Protein AF-A0AAU4SYU2-F1 (afdb_monomer_lite)

Radius of gyration: 21.15 Å; chains: 1; bounding box: 69×28×35 Å

Secondary structure (DSSP, 8-state):
----------HHHHHHHHHHHHHTT--HHHHHHHHHHHHHHS--HHHHHHHHHHTTS----S---------

pLDDT: mean 70.72, std 21.37, range [36.97, 96.94]

Foldseek 3Di:
DDDDDDPDDDPVNVVVLCVVCVVVVHDSVVSVVVVVVCVVPDQDPVNVVVVVVCVVPPPPPPPPPPDDDDD

Sequence (71 aa):
MPSIVIRDVPDDILATLKKRAAKEGKSLQAYILELLTREATTPTNTELAERMRHTAGVDLTDTDVPGERRH

Structure (mmCIF, N/CA/C/O backbone):
data_AF-A0AAU4SYU2-F1
#
_entry.id   AF-A0AAU4SYU2-F1
#
loop_
_atom_site.group_PDB
_atom_site.id
_atom_site.type_symbol
_atom_site.label_atom_id
_atom_site.label_alt_id
_atom_site.label_comp_id
_atom_site.label_asym_id
_atom_site.label_entity_id
_atom_site.label_seq_id
_atom_site.pdbx_PDB_ins_code
_atom_site.Cartn_x
_atom_site.Cartn_y
_atom_site.Cartn_z
_atom_site.occupancy
_atom_site.B_iso_or_equiv
_atom_site.auth_seq_id
_atom_site.auth_comp_id
_atom_site.auth_asym_id
_atom_site.auth_atom_id
_atom_site.pdbx_PDB_model_num
ATOM 1 N N . MET A 1 1 ? 4.648 17.089 -6.888 1.00 58.81 1 MET A N 1
ATOM 2 C CA . MET A 1 1 ? 4.699 15.675 -6.451 1.00 58.81 1 MET A CA 1
ATOM 3 C C . MET A 1 1 ? 3.742 14.878 -7.319 1.00 58.81 1 MET A C 1
ATOM 5 O O . MET A 1 1 ? 2.605 15.323 -7.446 1.00 58.81 1 MET A O 1
ATOM 9 N N . PRO A 1 2 ? 4.179 13.777 -7.951 1.00 80.88 2 PRO A N 1
ATOM 10 C CA . PRO A 1 2 ? 3.276 12.912 -8.704 1.00 80.88 2 PRO A CA 1
ATOM 11 C C . PRO A 1 2 ? 2.302 12.204 -7.751 1.00 80.88 2 PRO A C 1
ATOM 13 O O . PRO A 1 2 ? 2.683 11.824 -6.644 1.00 80.88 2 PRO A O 1
ATOM 16 N N . SER A 1 3 ? 1.048 12.043 -8.169 1.00 79.56 3 SER A N 1
ATOM 17 C CA . SER A 1 3 ? 0.014 11.309 -7.436 1.00 79.56 3 SER A CA 1
ATOM 18 C C . SER A 1 3 ? -0.526 10.168 -8.297 1.00 79.56 3 SER A C 1
ATOM 20 O O . SER A 1 3 ? -0.685 10.307 -9.508 1.00 79.56 3 SER A O 1
ATOM 22 N N . ILE A 1 4 ? -0.786 9.023 -7.664 1.00 80.31 4 ILE A N 1
ATOM 23 C CA . ILE A 1 4 ? -1.312 7.819 -8.315 1.00 80.31 4 ILE A CA 1
ATOM 24 C C . ILE A 1 4 ? -2.663 7.495 -7.681 1.00 80.31 4 ILE A C 1
ATOM 26 O O . ILE A 1 4 ? -2.785 7.454 -6.457 1.00 80.31 4 ILE A O 1
ATOM 30 N N . VAL A 1 5 ? -3.675 7.264 -8.520 1.00 85.12 5 VAL A N 1
ATOM 31 C CA . VAL A 1 5 ? -5.016 6.840 -8.100 1.00 85.12 5 VAL A CA 1
ATOM 32 C C . VAL A 1 5 ? -5.301 5.478 -8.715 1.00 85.12 5 VAL A C 1
ATOM 34 O O . VAL A 1 5 ? -5.332 5.343 -9.936 1.00 85.12 5 VAL A O 1
ATOM 37 N N . ILE A 1 6 ? -5.523 4.481 -7.862 1.00 81.56 6 ILE A N 1
ATOM 38 C CA . ILE A 1 6 ? -5.910 3.128 -8.268 1.00 81.56 6 ILE A CA 1
ATOM 39 C C . ILE A 1 6 ? -7.427 3.022 -8.108 1.00 81.56 6 ILE A C 1
ATOM 41 O O . ILE A 1 6 ? -7.951 3.280 -7.023 1.00 81.56 6 ILE A O 1
ATOM 45 N N . ARG A 1 7 ? -8.129 2.697 -9.197 1.00 87.50 7 ARG A N 1
ATOM 46 C CA . ARG A 1 7 ? -9.590 2.536 -9.229 1.00 87.50 7 ARG A CA 1
ATOM 47 C C . ARG A 1 7 ? -9.973 1.060 -9.230 1.00 87.50 7 ARG A C 1
ATOM 49 O O . ARG A 1 7 ? -9.139 0.214 -9.536 1.00 87.50 7 ARG A O 1
ATOM 56 N N . ASP A 1 8 ? -11.226 0.794 -8.863 1.00 90.31 8 ASP A N 1
ATOM 57 C CA . ASP A 1 8 ? -11.858 -0.528 -8.960 1.00 90.31 8 ASP A CA 1
ATOM 58 C C . ASP A 1 8 ? -11.145 -1.629 -8.157 1.00 90.31 8 ASP A C 1
ATOM 60 O O . ASP A 1 8 ? -11.113 -2.793 -8.548 1.00 90.31 8 ASP A O 1
ATOM 64 N N . VAL A 1 9 ? -10.561 -1.263 -7.010 1.00 85.12 9 VAL A N 1
ATOM 65 C CA . VAL A 1 9 ? -9.936 -2.226 -6.096 1.00 85.12 9 VAL A CA 1
ATOM 66 C C . VAL A 1 9 ? -11.035 -3.023 -5.390 1.00 85.12 9 VAL A C 1
ATOM 68 O O . VAL A 1 9 ? -11.843 -2.411 -4.690 1.00 85.12 9 VAL A O 1
ATOM 71 N N . PRO A 1 10 ? -11.053 -4.362 -5.510 1.00 92.19 10 PRO A N 1
ATOM 72 C CA . PRO A 1 10 ? -12.013 -5.192 -4.794 1.00 92.19 10 PRO A CA 1
ATOM 73 C C . PRO A 1 10 ? -11.942 -4.983 -3.273 1.00 92.19 10 PRO A C 1
ATOM 75 O O . PRO A 1 10 ? -10.858 -4.830 -2.695 1.00 92.19 10 PRO A O 1
ATOM 78 N N . ASP A 1 11 ? -13.100 -4.979 -2.612 1.00 91.25 11 ASP A N 1
ATOM 79 C CA . ASP A 1 11 ? -13.209 -4.656 -1.182 1.00 91.25 11 ASP A CA 1
ATOM 80 C C . ASP A 1 11 ? -12.425 -5.624 -0.283 1.00 91.25 11 ASP A C 1
ATOM 82 O O . ASP A 1 11 ? -11.867 -5.227 0.745 1.00 91.25 11 ASP A O 1
ATOM 86 N N . ASP A 1 12 ? -12.337 -6.893 -0.674 1.00 88.81 12 ASP A N 1
ATOM 87 C CA . ASP A 1 12 ? -11.582 -7.937 0.018 1.00 88.81 12 ASP A CA 1
ATOM 88 C C . ASP A 1 12 ? -10.064 -7.680 -0.031 1.00 88.81 12 ASP A C 1
ATOM 90 O O . ASP A 1 12 ? -9.361 -7.812 0.984 1.00 88.81 12 ASP A O 1
ATOM 94 N N . ILE A 1 13 ? -9.562 -7.220 -1.179 1.00 91.00 13 ILE A N 1
ATOM 95 C CA . ILE A 1 13 ? -8.169 -6.799 -1.352 1.00 91.00 13 ILE A CA 1
ATOM 96 C C . ILE A 1 13 ? -7.894 -5.555 -0.511 1.00 91.00 13 ILE A C 1
ATOM 98 O O . ILE A 1 13 ? -6.922 -5.523 0.252 1.00 91.00 13 ILE A O 1
ATOM 102 N N . LEU A 1 14 ? -8.779 -4.556 -0.567 1.00 91.06 14 LEU A N 1
ATOM 103 C CA . LEU A 1 14 ? -8.646 -3.338 0.229 1.00 91.06 14 LEU A CA 1
ATOM 104 C C . LEU A 1 14 ? -8.628 -3.644 1.736 1.00 91.06 14 LEU A C 1
ATOM 106 O O . LEU A 1 14 ? -7.803 -3.096 2.475 1.00 91.06 14 LEU A O 1
ATOM 110 N N . ALA A 1 15 ? -9.499 -4.539 2.202 1.00 93.56 15 ALA A N 1
ATOM 111 C CA . ALA A 1 15 ? -9.544 -4.969 3.596 1.00 93.56 15 ALA A CA 1
ATOM 112 C C . ALA A 1 15 ? -8.244 -5.670 4.017 1.00 93.56 15 ALA A C 1
ATOM 114 O O . ALA A 1 15 ? -7.724 -5.419 5.108 1.00 93.56 15 ALA A O 1
ATOM 115 N N . THR A 1 16 ? -7.689 -6.512 3.147 1.00 94.62 16 THR A N 1
ATOM 116 C CA . THR A 1 16 ? -6.417 -7.204 3.392 1.00 94.62 16 THR A CA 1
ATOM 117 C C . THR A 1 16 ? -5.257 -6.218 3.514 1.00 94.62 16 THR A C 1
ATOM 119 O O . THR A 1 16 ? -4.480 -6.301 4.469 1.00 94.62 16 THR A O 1
ATOM 122 N N . LEU A 1 17 ? -5.162 -5.246 2.603 1.00 90.94 17 LEU A N 1
ATOM 123 C CA . LEU A 1 17 ? -4.113 -4.224 2.632 1.00 90.94 17 LEU A CA 1
ATOM 124 C C . LEU A 1 17 ? -4.215 -3.341 3.882 1.00 90.94 17 LEU A C 1
ATOM 126 O O . LEU A 1 17 ? -3.206 -3.100 4.542 1.00 90.94 17 LEU A O 1
ATOM 130 N N . LYS A 1 18 ? -5.429 -2.928 4.273 1.00 91.69 18 LYS A N 1
ATOM 131 C CA . LYS A 1 18 ? -5.655 -2.160 5.511 1.00 91.69 18 LYS A CA 1
ATOM 132 C C . LYS A 1 18 ? -5.221 -2.929 6.759 1.00 91.69 18 LYS A C 1
ATOM 134 O O . LYS A 1 18 ? -4.564 -2.357 7.624 1.00 91.69 18 LYS A O 1
ATOM 139 N N . LYS A 1 19 ? -5.548 -4.224 6.847 1.00 96.94 19 LYS A N 1
ATOM 140 C CA . LYS A 1 19 ? -5.126 -5.081 7.969 1.00 96.94 19 LYS A CA 1
ATOM 141 C C . LYS A 1 19 ? -3.603 -5.182 8.066 1.00 96.94 19 LYS A C 1
ATOM 143 O O . LYS A 1 19 ? -3.061 -5.092 9.164 1.00 96.94 19 LYS A O 1
ATOM 148 N N . ARG A 1 20 ? -2.910 -5.348 6.934 1.00 93.81 20 ARG A N 1
ATOM 149 C CA . ARG A 1 20 ? -1.437 -5.408 6.893 1.00 93.81 20 ARG A CA 1
ATOM 150 C C . ARG A 1 20 ? -0.804 -4.071 7.280 1.00 93.81 20 ARG A C 1
ATOM 152 O O . ARG A 1 20 ? 0.070 -4.057 8.138 1.00 93.81 20 ARG A O 1
ATOM 159 N N . ALA A 1 21 ? -1.315 -2.962 6.747 1.00 94.00 21 ALA A N 1
ATOM 160 C CA . ALA A 1 21 ? -0.861 -1.622 7.114 1.00 94.00 21 ALA A CA 1
ATOM 161 C C . ALA A 1 21 ? -1.020 -1.357 8.623 1.00 94.00 21 ALA A C 1
ATOM 163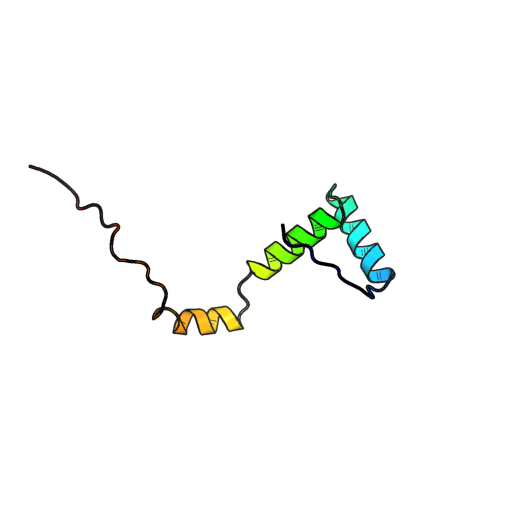 O O . ALA A 1 21 ? -0.071 -0.927 9.274 1.00 94.00 21 ALA A O 1
ATOM 164 N N . ALA A 1 22 ? -2.176 -1.706 9.202 1.00 94.75 22 ALA A N 1
ATOM 165 C CA . ALA A 1 22 ? -2.427 -1.574 10.638 1.00 94.75 22 ALA A CA 1
ATOM 166 C C . ALA A 1 22 ? -1.491 -2.452 11.485 1.00 94.75 22 ALA A C 1
ATOM 168 O O . ALA A 1 22 ? -0.981 -1.993 12.504 1.00 94.75 22 ALA A O 1
ATOM 169 N N . LYS A 1 23 ? -1.217 -3.689 11.046 1.00 96.31 23 LYS A N 1
ATOM 170 C CA . LYS A 1 23 ? -0.255 -4.589 11.704 1.00 96.31 23 LYS A CA 1
ATOM 171 C C . LYS A 1 23 ? 1.160 -3.997 11.748 1.00 96.31 23 LYS A C 1
ATOM 173 O O . LYS A 1 23 ? 1.890 -4.253 12.697 1.00 96.31 23 LYS A O 1
ATOM 178 N N . GLU A 1 24 ? 1.532 -3.207 10.745 1.00 94.00 24 GLU A N 1
ATOM 179 C CA . GLU A 1 24 ? 2.829 -2.525 10.665 1.00 94.00 24 GLU A CA 1
ATOM 180 C C . GLU A 1 24 ? 2.814 -1.101 11.251 1.00 94.00 24 GLU A C 1
ATOM 182 O O . GLU A 1 24 ? 3.827 -0.409 11.187 1.00 94.00 24 GLU A O 1
ATOM 187 N N . GLY A 1 25 ? 1.686 -0.644 11.811 1.00 95.88 25 GLY A N 1
ATOM 188 C CA . GLY A 1 25 ? 1.546 0.711 12.360 1.00 95.88 25 GLY A CA 1
ATOM 189 C C . GLY A 1 25 ? 1.601 1.822 11.304 1.00 95.88 25 GLY A C 1
ATOM 190 O O . GLY A 1 25 ? 1.923 2.964 11.625 1.00 95.88 25 GLY A O 1
ATOM 191 N N . LYS A 1 26 ? 1.311 1.501 10.038 1.00 90.62 26 LYS A N 1
ATOM 192 C CA . LYS A 1 26 ? 1.412 2.414 8.892 1.00 90.62 26 LYS A CA 1
ATOM 193 C C . LYS A 1 26 ? 0.033 2.843 8.401 1.00 90.62 26 LYS A C 1
ATOM 195 O O . LYS A 1 26 ? -0.942 2.095 8.476 1.00 90.62 26 LYS A O 1
ATOM 200 N N . SER A 1 27 ? -0.042 4.038 7.815 1.00 93.75 27 SER A N 1
ATOM 201 C CA . SER A 1 27 ? -1.193 4.403 6.985 1.00 93.75 27 SER A CA 1
ATOM 202 C C . SER A 1 27 ? -1.219 3.540 5.717 1.00 93.75 27 SER A C 1
ATOM 204 O O . SER A 1 27 ? -0.179 3.077 5.243 1.00 93.75 27 SER A O 1
ATOM 206 N N . LEU A 1 28 ? -2.402 3.343 5.126 1.00 90.38 28 LEU A N 1
ATOM 207 C CA . LEU A 1 28 ? -2.538 2.559 3.893 1.00 90.38 28 LEU A CA 1
ATOM 208 C C . LEU A 1 28 ? -1.699 3.141 2.741 1.00 90.38 28 LEU A C 1
ATOM 210 O O . LEU A 1 28 ? -1.080 2.390 1.996 1.00 90.38 28 LEU A O 1
ATOM 214 N N . GLN A 1 29 ? -1.645 4.471 2.619 1.00 88.81 29 GLN A N 1
ATOM 215 C CA . GLN A 1 29 ? -0.826 5.143 1.605 1.00 88.81 29 GLN A CA 1
ATOM 216 C C . GLN A 1 29 ? 0.667 4.861 1.794 1.00 88.81 29 GLN A C 1
ATOM 218 O O . GLN A 1 29 ? 1.337 4.523 0.824 1.00 88.81 29 GLN A O 1
ATOM 223 N N . ALA A 1 30 ? 1.177 4.953 3.026 1.00 89.62 30 ALA A N 1
ATOM 224 C CA . ALA A 1 30 ? 2.580 4.658 3.313 1.00 89.62 30 ALA A CA 1
ATOM 225 C C . ALA A 1 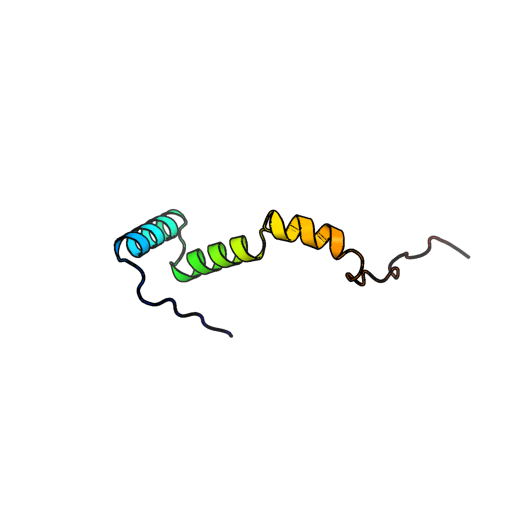30 ? 2.915 3.187 3.022 1.00 89.62 30 ALA A C 1
ATOM 227 O O . ALA A 1 30 ? 3.940 2.895 2.413 1.00 89.62 30 ALA A O 1
ATOM 228 N N . TYR A 1 31 ? 2.014 2.272 3.391 1.00 91.38 31 TYR A N 1
ATOM 229 C CA . TYR A 1 31 ? 2.165 0.845 3.119 1.00 91.38 31 TYR A CA 1
ATOM 230 C C . TYR A 1 31 ? 2.212 0.531 1.614 1.00 91.38 31 TYR A C 1
ATOM 232 O O . TYR A 1 31 ? 3.085 -0.205 1.161 1.00 91.38 31 TYR A O 1
ATOM 240 N N . ILE A 1 32 ? 1.306 1.116 0.821 1.00 90.56 32 ILE A N 1
ATOM 241 C CA . ILE A 1 32 ? 1.280 0.919 -0.637 1.00 90.56 32 ILE A CA 1
ATOM 242 C C . ILE A 1 32 ? 2.507 1.549 -1.297 1.00 90.56 32 ILE A C 1
ATOM 244 O O . ILE A 1 32 ? 3.088 0.941 -2.190 1.00 90.56 32 ILE A O 1
ATOM 248 N N . LEU A 1 33 ? 2.925 2.740 -0.859 1.00 88.50 33 LEU A N 1
ATOM 249 C CA . LEU A 1 33 ? 4.126 3.386 -1.386 1.00 88.50 33 LEU A CA 1
ATOM 250 C C . LEU A 1 33 ? 5.362 2.510 -1.172 1.00 88.50 33 LEU A C 1
ATOM 252 O O . LEU A 1 33 ? 6.161 2.338 -2.089 1.00 88.50 33 LEU A O 1
ATOM 256 N N . GLU A 1 34 ? 5.507 1.930 0.016 1.00 88.62 34 GLU A N 1
ATOM 257 C CA . GLU A 1 34 ? 6.604 1.015 0.312 1.00 88.62 34 GLU A CA 1
ATOM 258 C C . GLU A 1 34 ? 6.532 -0.254 -0.540 1.00 88.62 34 GLU A C 1
ATOM 260 O O . GLU A 1 34 ? 7.553 -0.683 -1.070 1.00 88.62 34 GLU A O 1
ATOM 265 N N . LEU A 1 35 ? 5.338 -0.824 -0.723 1.00 88.31 35 LEU A N 1
ATOM 266 C CA . LEU A 1 35 ? 5.145 -1.986 -1.589 1.00 88.31 35 LEU A CA 1
ATOM 267 C C . LEU A 1 35 ? 5.556 -1.682 -3.038 1.00 88.31 35 LEU A C 1
ATOM 269 O O . LEU A 1 35 ? 6.311 -2.448 -3.626 1.00 88.31 35 LEU A O 1
ATOM 273 N N . LEU A 1 36 ? 5.128 -0.540 -3.583 1.00 85.38 36 LEU A N 1
ATOM 274 C CA . LEU A 1 36 ? 5.501 -0.095 -4.930 1.00 85.38 36 LEU A CA 1
ATOM 275 C C . LEU A 1 36 ? 6.996 0.211 -5.047 1.00 85.38 36 LEU A C 1
ATOM 277 O O . LEU A 1 36 ? 7.602 -0.073 -6.073 1.00 85.38 36 LEU A O 1
ATOM 281 N N . THR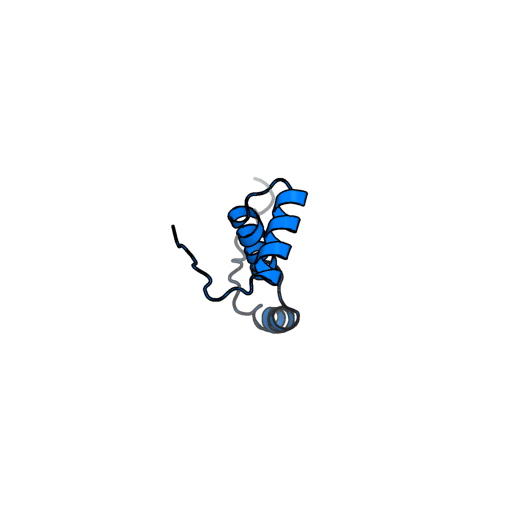 A 1 37 ? 7.601 0.763 -3.996 1.00 84.31 37 THR A N 1
ATOM 282 C CA . THR A 1 37 ? 9.042 1.042 -3.958 1.00 84.31 37 THR A CA 1
ATOM 283 C C . THR A 1 37 ? 9.834 -0.259 -3.954 1.00 84.31 37 THR A C 1
ATOM 285 O O . THR A 1 37 ? 10.803 -0.391 -4.695 1.00 84.31 37 THR A O 1
ATOM 288 N N . ARG A 1 38 ? 9.415 -1.243 -3.152 1.00 83.44 38 ARG A N 1
ATOM 289 C CA . ARG A 1 38 ? 10.018 -2.580 -3.125 1.00 83.44 38 ARG A CA 1
ATOM 290 C C . ARG A 1 38 ? 9.902 -3.259 -4.483 1.00 83.44 38 ARG A C 1
ATOM 292 O O . ARG A 1 38 ? 10.902 -3.772 -4.965 1.00 83.44 38 ARG A O 1
ATOM 299 N N . GLU A 1 39 ? 8.736 -3.197 -5.115 1.00 81.06 39 GLU A N 1
ATOM 300 C CA . GLU A 1 39 ? 8.539 -3.757 -6.454 1.00 81.06 39 GLU A CA 1
ATOM 301 C C . GLU A 1 39 ? 9.445 -3.073 -7.487 1.00 81.06 39 GLU A C 1
ATOM 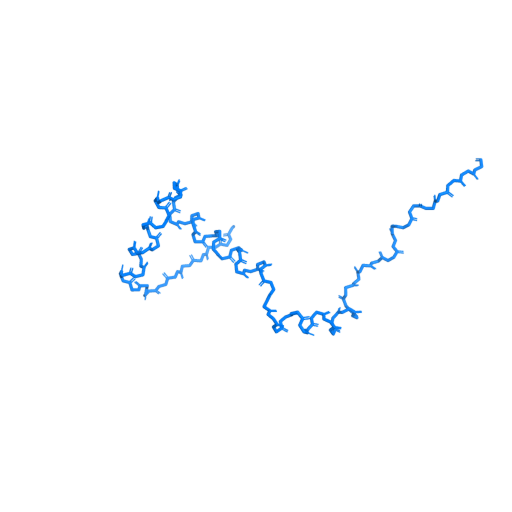303 O O . GLU A 1 39 ? 10.192 -3.740 -8.188 1.00 81.06 39 GLU A O 1
ATOM 308 N N . ALA A 1 40 ? 9.481 -1.737 -7.512 1.00 78.50 40 ALA A N 1
ATOM 309 C CA . ALA A 1 40 ? 10.299 -0.977 -8.460 1.00 78.50 40 ALA A CA 1
ATOM 310 C C . ALA A 1 40 ? 11.818 -1.093 -8.222 1.00 78.50 40 ALA A C 1
ATOM 312 O O . ALA A 1 40 ? 12.612 -0.775 -9.105 1.00 78.50 40 ALA A O 1
ATOM 313 N N . THR A 1 41 ? 12.240 -1.503 -7.022 1.00 76.25 41 THR A N 1
ATOM 314 C CA . THR A 1 41 ? 13.659 -1.694 -6.668 1.00 76.25 41 THR A CA 1
ATOM 315 C C . THR A 1 41 ? 14.103 -3.149 -6.739 1.00 76.25 41 THR A C 1
ATOM 317 O O . THR A 1 41 ? 15.307 -3.407 -6.704 1.00 76.25 41 THR A O 1
ATOM 320 N N . THR A 1 42 ? 13.168 -4.094 -6.861 1.00 64.25 42 THR A N 1
ATOM 321 C CA . THR A 1 42 ? 13.470 -5.517 -7.004 1.00 64.25 42 THR A CA 1
ATOM 322 C C . THR A 1 42 ? 13.624 -5.825 -8.491 1.00 64.25 42 THR A C 1
ATOM 324 O O . THR A 1 42 ? 12.621 -5.862 -9.197 1.00 64.25 42 THR A O 1
ATOM 327 N N . PRO A 1 43 ? 14.850 -6.043 -9.002 1.00 57.16 43 PRO A N 1
ATOM 328 C CA . PRO A 1 43 ? 15.025 -6.401 -10.402 1.00 57.16 43 PRO A CA 1
ATOM 329 C C . PRO A 1 43 ? 14.329 -7.735 -10.667 1.00 57.16 43 PRO A C 1
ATOM 331 O O . PRO A 1 43 ? 14.566 -8.723 -9.966 1.00 57.16 43 PRO A O 1
ATOM 334 N N . THR A 1 44 ? 13.481 -7.783 -11.686 1.00 58.44 44 THR A N 1
ATOM 335 C CA . THR A 1 44 ? 12.898 -9.047 -12.133 1.00 58.44 44 THR A CA 1
ATOM 336 C C . THR A 1 44 ? 13.985 -9.944 -12.742 1.00 58.44 44 THR A C 1
ATOM 338 O O . THR A 1 44 ? 14.979 -9.467 -13.290 1.00 58.44 44 THR A O 1
ATOM 341 N N . ASN A 1 45 ? 13.817 -11.273 -12.679 1.00 52.75 45 ASN A N 1
ATOM 342 C CA . ASN A 1 45 ? 14.770 -12.224 -13.283 1.00 52.75 45 ASN A CA 1
ATOM 343 C C . ASN A 1 45 ? 15.011 -11.945 -14.782 1.00 52.75 45 ASN A C 1
ATOM 345 O O . ASN A 1 45 ? 16.098 -12.202 -15.298 1.00 52.75 45 ASN A O 1
ATOM 349 N N . THR A 1 46 ? 14.013 -11.382 -15.466 1.00 53.31 46 THR A N 1
ATOM 350 C CA . THR A 1 46 ? 14.093 -10.950 -16.866 1.00 53.31 46 THR A CA 1
ATOM 351 C C . THR A 1 46 ? 14.946 -9.682 -17.028 1.00 53.31 46 THR A C 1
ATOM 353 O O . THR A 1 46 ? 15.773 -9.620 -17.933 1.00 53.31 46 THR A O 1
ATOM 356 N N . GLU A 1 47 ? 14.853 -8.716 -16.111 1.00 52.75 47 GLU A N 1
ATOM 357 C CA . GLU A 1 47 ? 15.705 -7.513 -16.097 1.00 52.75 47 GLU A CA 1
ATOM 358 C C . GLU A 1 47 ? 17.153 -7.805 -15.680 1.00 52.75 47 GLU A C 1
ATOM 360 O O . GLU A 1 47 ? 18.071 -7.119 -16.124 1.00 52.75 47 GLU A O 1
ATOM 365 N N . LEU A 1 48 ? 17.402 -8.838 -14.866 1.00 52.56 48 LEU A N 1
ATOM 366 C CA . LEU A 1 48 ? 18.767 -9.292 -14.577 1.00 52.56 48 LEU A CA 1
ATOM 367 C C . LEU A 1 48 ? 19.449 -9.861 -15.836 1.00 52.56 48 LEU A C 1
ATOM 369 O O . LEU A 1 48 ? 20.638 -9.623 -16.049 1.00 52.56 48 LEU A O 1
ATOM 373 N N . ALA A 1 49 ? 18.695 -10.555 -16.697 1.00 50.69 49 ALA A N 1
ATOM 374 C CA . ALA A 1 49 ? 19.186 -11.043 -17.986 1.00 50.69 49 ALA A CA 1
ATOM 375 C C . ALA A 1 49 ? 19.456 -9.898 -18.985 1.00 50.69 49 ALA A C 1
ATOM 377 O O . ALA A 1 49 ? 20.443 -9.949 -19.721 1.00 50.69 49 ALA A O 1
ATOM 378 N N . GLU A 1 50 ? 18.645 -8.834 -18.977 1.00 50.00 50 GLU A N 1
ATOM 379 C CA . GLU A 1 50 ? 18.909 -7.623 -19.771 1.00 50.00 50 GLU A CA 1
ATOM 380 C C . GLU A 1 50 ? 20.046 -6.761 -19.201 1.00 50.00 50 GLU A C 1
ATOM 382 O O . GLU A 1 50 ? 20.830 -6.205 -19.969 1.00 50.00 50 GLU A O 1
ATOM 387 N N . ARG A 1 51 ? 20.237 -6.713 -17.875 1.00 50.62 51 ARG A N 1
ATOM 388 C CA . ARG A 1 51 ? 21.387 -6.038 -17.242 1.00 50.62 51 ARG A CA 1
ATOM 389 C C . ARG A 1 51 ? 22.732 -6.638 -17.658 1.00 50.62 51 ARG A C 1
ATOM 391 O O . ARG A 1 51 ? 23.674 -5.878 -17.843 1.00 50.62 51 ARG A O 1
ATOM 398 N N . MET A 1 52 ? 22.813 -7.948 -17.908 1.00 48.59 52 MET A N 1
ATOM 399 C CA . MET A 1 52 ? 24.016 -8.581 -18.484 1.00 48.59 52 MET A CA 1
ATOM 400 C C . MET A 1 52 ? 24.280 -8.163 -19.944 1.00 48.59 52 MET A C 1
ATOM 402 O O . MET A 1 52 ? 25.414 -8.240 -20.410 1.00 48.59 52 MET A O 1
ATOM 406 N N . ARG A 1 53 ? 23.252 -7.697 -20.670 1.00 46.75 53 ARG A N 1
ATOM 407 C CA . ARG A 1 53 ? 23.379 -7.081 -22.005 1.00 46.75 53 ARG A CA 1
ATOM 408 C C . ARG A 1 53 ? 23.644 -5.572 -21.948 1.00 46.75 53 ARG A C 1
ATOM 410 O O . ARG A 1 53 ? 24.208 -5.033 -22.895 1.00 46.75 53 ARG A O 1
ATOM 417 N N . HIS A 1 54 ? 23.264 -4.900 -20.860 1.00 41.56 54 HIS A N 1
ATOM 418 C CA . HIS A 1 54 ? 23.380 -3.448 -20.682 1.00 41.56 54 HIS A CA 1
ATOM 419 C C . HIS A 1 54 ? 24.631 -2.970 -19.926 1.00 41.56 54 HIS A C 1
ATOM 421 O O . HIS A 1 54 ? 24.810 -1.762 -19.770 1.00 41.56 54 HIS A O 1
ATOM 427 N N . THR A 1 55 ? 25.594 -3.846 -19.624 1.00 43.72 55 THR A N 1
ATOM 428 C CA . THR A 1 55 ? 27.006 -3.465 -19.374 1.00 43.72 55 THR A CA 1
ATOM 429 C C . THR A 1 55 ? 27.722 -2.944 -20.642 1.00 43.72 55 THR A C 1
ATOM 431 O O . THR A 1 55 ? 28.935 -3.039 -20.769 1.00 43.72 55 THR A O 1
ATOM 434 N N . ALA A 1 56 ? 26.970 -2.417 -21.611 1.00 47.41 56 ALA A N 1
ATOM 435 C CA . ALA A 1 56 ? 27.441 -1.570 -22.706 1.00 47.41 56 ALA A CA 1
ATOM 436 C C . ALA A 1 56 ? 26.865 -0.139 -22.614 1.00 47.41 56 ALA A C 1
ATOM 438 O O . ALA A 1 56 ? 27.082 0.669 -23.510 1.00 47.41 56 ALA A O 1
ATOM 439 N N . GLY A 1 57 ? 26.103 0.177 -21.559 1.00 44.81 57 GLY A N 1
ATOM 440 C CA . GLY A 1 57 ? 25.404 1.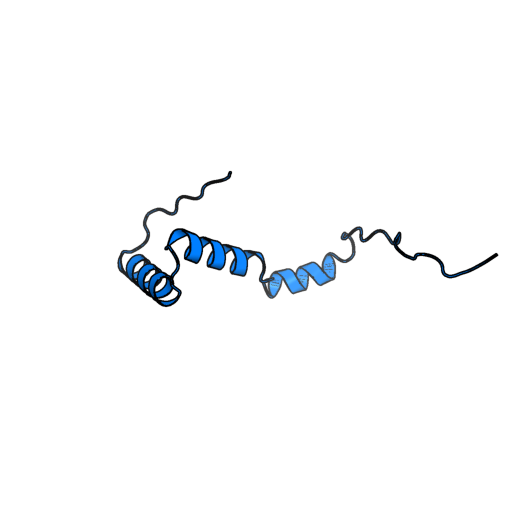457 -21.425 1.00 44.81 57 GLY A CA 1
ATOM 441 C C . GLY A 1 57 ? 25.226 1.946 -19.991 1.00 44.81 57 GLY A C 1
ATOM 442 O O . GLY A 1 57 ? 24.360 2.781 -19.752 1.00 44.81 57 GLY A O 1
ATOM 443 N N . VAL A 1 58 ? 26.021 1.448 -19.040 1.00 39.00 58 VAL A N 1
ATOM 444 C CA . VAL A 1 58 ? 26.284 2.203 -17.814 1.00 39.00 58 VAL A CA 1
ATOM 445 C C . VAL A 1 58 ? 27.634 2.862 -18.025 1.00 39.00 58 VAL A C 1
ATOM 447 O O . VAL A 1 58 ? 28.675 2.220 -17.904 1.00 39.00 58 VAL A O 1
ATOM 450 N N . ASP A 1 59 ? 27.582 4.138 -18.388 1.00 45.97 59 ASP A N 1
ATOM 451 C CA . ASP A 1 59 ? 28.650 5.100 -18.151 1.00 45.97 59 ASP A CA 1
ATOM 452 C C . ASP A 1 59 ? 28.865 5.177 -16.630 1.00 45.97 59 ASP A C 1
ATOM 454 O O . ASP A 1 59 ? 28.374 6.059 -15.933 1.00 45.97 59 ASP A O 1
ATOM 458 N N . LEU A 1 60 ? 29.514 4.149 -16.086 1.00 39.06 60 LEU A N 1
ATOM 459 C CA . LEU A 1 60 ? 30.423 4.337 -14.977 1.00 39.06 60 LEU A CA 1
ATOM 460 C C . LEU A 1 60 ? 31.706 4.787 -15.648 1.00 39.06 60 LEU A C 1
ATOM 462 O O . LEU A 1 60 ? 32.529 3.975 -16.068 1.00 39.06 60 LEU A O 1
ATOM 466 N N . THR A 1 61 ? 31.802 6.100 -15.816 1.00 39.00 61 THR A N 1
ATOM 467 C CA . THR A 1 61 ? 33.055 6.785 -16.062 1.00 39.00 61 THR A CA 1
ATOM 468 C C . THR A 1 61 ? 34.116 6.190 -15.141 1.00 39.00 61 THR A C 1
ATOM 470 O O . THR A 1 61 ? 33.995 6.263 -13.915 1.00 39.00 61 THR A O 1
ATOM 473 N N . ASP A 1 62 ? 35.144 5.604 -15.747 1.00 43.44 62 ASP A N 1
ATOM 474 C CA . ASP A 1 62 ? 36.446 5.311 -15.150 1.00 43.44 62 ASP A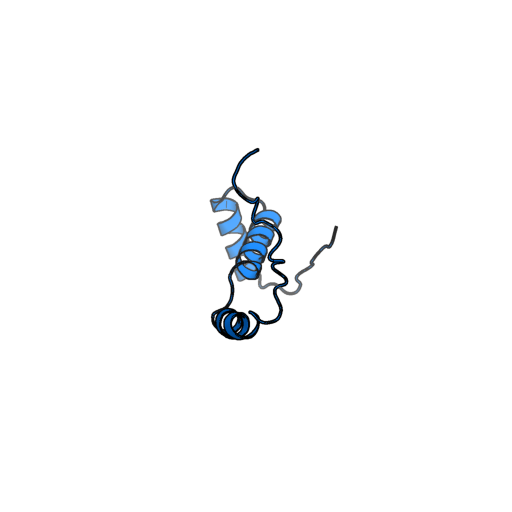 CA 1
ATOM 475 C C . ASP A 1 62 ? 37.148 6.642 -14.814 1.00 43.44 62 ASP A C 1
ATOM 477 O O . ASP A 1 62 ? 38.157 7.034 -15.393 1.00 43.44 62 ASP A O 1
ATOM 481 N N . THR A 1 63 ? 36.537 7.416 -13.921 1.00 50.03 63 THR A N 1
ATOM 482 C CA . THR A 1 63 ? 37.112 8.652 -13.395 1.00 50.03 63 THR A CA 1
ATOM 483 C C . THR A 1 63 ? 36.871 8.746 -11.900 1.00 50.03 63 THR A C 1
ATOM 485 O O . THR A 1 63 ? 36.506 9.787 -11.378 1.00 50.03 63 THR A O 1
ATOM 488 N N . ASP A 1 64 ? 37.095 7.648 -11.189 1.00 49.81 64 ASP A N 1
ATOM 489 C CA . ASP A 1 64 ? 37.435 7.726 -9.770 1.00 49.81 64 ASP A CA 1
ATOM 490 C C . ASP A 1 64 ? 38.450 6.631 -9.434 1.00 49.81 64 ASP A C 1
ATOM 492 O O . ASP A 1 64 ? 38.238 5.735 -8.618 1.00 49.81 64 ASP A O 1
ATOM 496 N N . VAL A 1 65 ? 39.613 6.738 -10.081 1.00 49.59 65 VAL A N 1
ATOM 497 C CA . VAL A 1 65 ? 40.873 6.290 -9.491 1.00 49.59 65 VAL A CA 1
ATOM 498 C C . VAL A 1 65 ? 41.579 7.541 -8.961 1.00 49.59 65 VAL A C 1
ATOM 500 O O . VAL A 1 65 ? 42.282 8.213 -9.720 1.00 49.59 65 VAL A O 1
ATOM 503 N N . PRO A 1 66 ? 41.432 7.905 -7.674 1.00 44.03 66 PRO A N 1
ATOM 504 C CA . PRO A 1 66 ? 42.372 8.812 -7.042 1.00 44.03 66 PRO A CA 1
ATOM 505 C C . PRO A 1 66 ? 43.732 8.113 -7.023 1.00 44.03 66 PRO A C 1
ATOM 507 O O . PRO A 1 66 ? 43.988 7.216 -6.218 1.00 44.03 66 PRO A O 1
ATOM 510 N N . GLY A 1 67 ? 44.579 8.490 -7.980 1.00 41.62 67 GLY A N 1
ATOM 511 C CA . GLY A 1 67 ? 45.956 8.040 -8.079 1.00 41.62 67 GLY A CA 1
ATOM 512 C C . GLY A 1 67 ? 46.679 8.233 -6.752 1.00 41.62 67 GLY A C 1
ATOM 513 O O . GLY A 1 67 ? 46.672 9.300 -6.136 1.00 41.62 67 GLY A O 1
ATOM 514 N N . GLU A 1 68 ? 47.295 7.155 -6.304 1.00 41.44 68 GLU A N 1
ATOM 515 C CA . GLU A 1 68 ? 48.031 7.098 -5.067 1.00 41.44 68 GLU A CA 1
ATOM 516 C C . GLU A 1 68 ? 49.430 7.736 -5.232 1.00 41.44 68 GLU A C 1
ATOM 518 O O . GLU A 1 68 ? 50.236 7.281 -6.035 1.00 41.44 68 GLU A O 1
ATOM 523 N N . ARG A 1 69 ? 49.716 8.731 -4.373 1.00 38.53 69 ARG A N 1
ATOM 524 C CA . ARG A 1 69 ? 51.025 9.119 -3.786 1.00 38.53 69 ARG A CA 1
ATOM 525 C C . ARG A 1 69 ? 52.084 9.934 -4.586 1.00 38.53 69 ARG A C 1
ATOM 527 O O . ARG A 1 69 ? 52.701 9.453 -5.521 1.00 38.53 69 ARG A O 1
ATOM 534 N N . ARG A 1 70 ? 52.463 11.052 -3.927 1.00 37.44 70 ARG A N 1
ATOM 535 C CA . ARG A 1 70 ? 53.810 11.651 -3.705 1.00 37.44 70 ARG A CA 1
ATOM 536 C C . ARG A 1 70 ? 54.565 12.314 -4.874 1.00 37.44 70 ARG A C 1
ATOM 538 O O . ARG A 1 70 ? 55.092 11.629 -5.741 1.00 37.44 70 ARG A O 1
ATOM 545 N N . HIS A 1 71 ? 54.837 13.615 -4.708 1.00 36.97 71 HIS A N 1
ATOM 546 C CA . HIS A 1 71 ? 56.206 14.128 -4.564 1.00 36.97 71 HIS A CA 1
ATOM 547 C C . HIS A 1 71 ? 56.236 15.416 -3.736 1.00 36.97 71 HIS A C 1
ATOM 549 O O . HIS A 1 71 ? 55.286 16.216 -3.881 1.00 36.97 71 HIS A O 1
#